Protein AF-A0A9D6VW94-F1 (afdb_monomer_lite)

pLDDT: mean 98.01, std 3.05, range [76.25, 98.94]

Secondary structure (DSSP, 8-state):
-PPPPP-EE-IIIIIHHHHSTT---HHHHGGGHHHHHTS--SEEEEEETTHHHHIIIII---HHHHHHHHHHH-TTSPEEEE--GGGTT-

Structure (mmCIF, N/CA/C/O backbone):
data_AF-A0A9D6VW94-F1
#
_entry.id   AF-A0A9D6VW94-F1
#
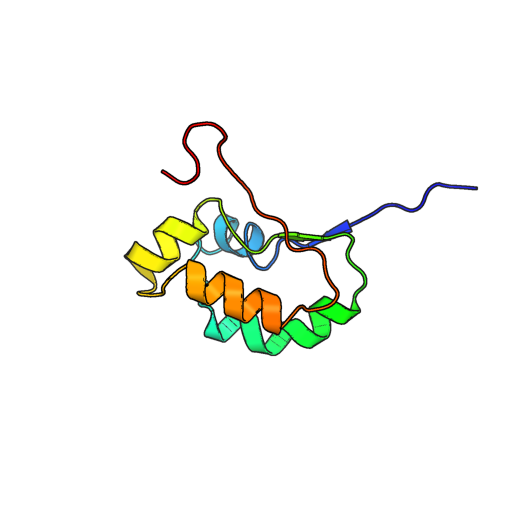loop_
_atom_site.group_PDB
_atom_site.id
_atom_site.type_symbol
_atom_site.label_atom_id
_atom_site.label_alt_id
_atom_site.label_comp_id
_atom_site.label_asym_id
_atom_site.label_entity_id
_atom_site.label_seq_id
_atom_site.pdbx_PDB_ins_code
_atom_site.Cartn_x
_atom_site.Cartn_y
_atom_site.Cartn_z
_atom_site.occupancy
_atom_site.B_iso_or_equiv
_atom_site.auth_seq_id
_atom_site.auth_comp_id
_atom_site.auth_asym_id
_atom_site.auth_atom_id
_atom_site.pdbx_PDB_model_num
ATOM 1 N N . MET A 1 1 ? -13.843 11.398 30.096 1.00 76.25 1 MET A N 1
ATOM 2 C CA . MET A 1 1 ? -13.519 10.154 29.361 1.00 76.25 1 MET A CA 1
ATOM 3 C C . MET A 1 1 ? -12.295 10.437 28.501 1.00 76.25 1 MET A C 1
ATOM 5 O O . MET A 1 1 ? -12.270 11.502 27.898 1.00 76.25 1 MET A O 1
ATOM 9 N N . MET A 1 2 ? -11.272 9.575 28.490 1.00 84.75 2 MET A N 1
ATOM 10 C CA . MET A 1 2 ? -10.112 9.786 27.609 1.00 84.75 2 MET A CA 1
ATOM 11 C C . MET A 1 2 ? -10.519 9.548 26.145 1.00 84.75 2 MET A C 1
ATOM 13 O O . MET A 1 2 ? -11.232 8.575 25.885 1.00 84.75 2 MET A O 1
ATOM 17 N N . PRO A 1 3 ? -10.109 10.409 25.197 1.00 92.75 3 PRO A N 1
ATOM 18 C CA . PRO A 1 3 ? -10.410 10.209 23.785 1.00 92.75 3 PRO A CA 1
ATOM 19 C C . PRO A 1 3 ? -9.708 8.953 23.255 1.00 92.75 3 PRO A C 1
ATOM 21 O O . PRO A 1 3 ? -8.570 8.654 23.619 1.00 92.75 3 PRO A O 1
ATOM 24 N N . LYS A 1 4 ? -10.395 8.206 22.385 1.00 95.44 4 LYS A N 1
ATOM 25 C CA . LYS A 1 4 ? -9.835 7.014 21.741 1.00 95.44 4 LYS A CA 1
ATOM 26 C C . LYS A 1 4 ? -8.735 7.433 20.763 1.00 95.44 4 LYS A C 1
ATOM 28 O O . LYS A 1 4 ? -8.986 8.229 19.863 1.00 95.44 4 LYS A O 1
ATOM 33 N N . VAL A 1 5 ? -7.539 6.866 20.914 1.00 97.69 5 VAL A N 1
ATOM 34 C CA . VAL A 1 5 ? -6.455 7.035 19.938 1.00 97.69 5 VAL A CA 1
ATOM 35 C C . VAL A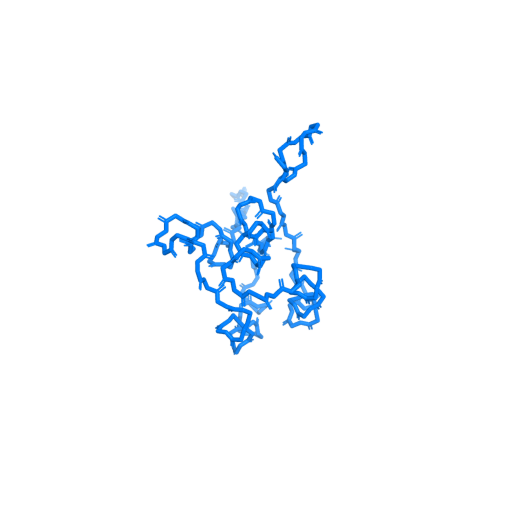 1 5 ? -6.724 6.143 18.729 1.00 97.69 5 VAL A C 1
ATOM 37 O O . VAL A 1 5 ? -7.074 4.969 18.860 1.00 97.69 5 VAL A O 1
ATOM 40 N N . HIS A 1 6 ? -6.574 6.722 17.545 1.00 98.19 6 HIS A N 1
ATOM 41 C CA . HIS A 1 6 ? -6.715 6.043 16.267 1.00 98.19 6 HIS A CA 1
ATOM 42 C C . HIS A 1 6 ? -5.342 5.652 15.722 1.00 98.19 6 HIS A C 1
ATOM 44 O O . HIS A 1 6 ? -4.388 6.412 15.856 1.00 98.19 6 HIS A O 1
ATOM 50 N N . ILE A 1 7 ? -5.254 4.470 15.110 1.00 98.69 7 ILE A N 1
ATOM 51 C CA . ILE A 1 7 ? -4.002 3.917 14.584 1.00 98.69 7 ILE A CA 1
ATOM 52 C C . ILE A 1 7 ? -4.123 3.732 13.075 1.00 98.69 7 ILE A C 1
ATOM 54 O O . ILE A 1 7 ? -5.107 3.156 12.604 1.00 98.69 7 ILE A O 1
ATOM 58 N N . THR A 1 8 ? -3.110 4.194 12.345 1.00 98.88 8 THR A N 1
ATOM 59 C CA . THR A 1 8 ? -2.914 3.911 10.922 1.00 98.88 8 THR A CA 1
ATOM 60 C C . THR A 1 8 ? -1.799 2.894 10.763 1.00 98.88 8 THR A C 1
ATOM 62 O O . THR A 1 8 ? -0.710 3.079 11.299 1.00 98.88 8 THR A O 1
ATOM 65 N N . GLU A 1 9 ? -2.072 1.835 10.012 1.00 98.81 9 GLU A N 1
ATOM 66 C CA . GLU A 1 9 ? -1.092 0.801 9.688 1.00 98.81 9 GLU A CA 1
ATOM 67 C C . GLU A 1 9 ? -0.367 1.129 8.375 1.00 98.81 9 GLU A C 1
ATOM 69 O O . GLU A 1 9 ? -0.988 1.592 7.416 1.00 98.81 9 GLU A O 1
ATOM 74 N N . LEU A 1 10 ? 0.944 0.883 8.335 1.00 98.88 10 LEU A N 1
ATOM 75 C CA . LEU A 1 10 ? 1.853 1.304 7.262 1.00 98.88 10 LEU A CA 1
ATOM 76 C C . LEU A 1 10 ? 2.535 0.128 6.550 1.00 98.88 10 LEU A C 1
ATOM 78 O O . LEU A 1 10 ? 3.264 0.341 5.577 1.00 98.88 10 LEU A O 1
ATOM 82 N N . VAL A 1 11 ? 2.324 -1.112 7.007 1.00 98.75 11 VAL A N 1
ATOM 83 C CA . VAL A 1 11 ? 3.053 -2.297 6.524 1.00 98.75 11 VAL A CA 1
ATOM 84 C C . VAL A 1 11 ? 2.972 -2.502 5.006 1.00 98.75 11 VAL A C 1
ATOM 86 O O . VAL A 1 11 ? 3.939 -2.972 4.414 1.00 98.75 11 VAL A O 1
ATOM 89 N N . LEU A 1 12 ? 1.872 -2.103 4.354 1.00 98.75 12 LEU A N 1
ATOM 90 C CA . LEU A 1 12 ? 1.659 -2.287 2.909 1.00 98.75 12 LEU A CA 1
ATOM 91 C C . LEU A 1 12 ? 2.193 -1.128 2.041 1.00 98.75 12 LEU A C 1
ATOM 93 O O . LEU A 1 12 ? 2.199 -1.241 0.811 1.00 98.75 12 LEU A O 1
ATOM 97 N N . ARG A 1 13 ? 2.696 -0.041 2.645 1.00 98.81 13 ARG A N 1
ATOM 98 C CA . ARG A 1 13 ? 3.312 1.101 1.941 1.00 98.81 13 ARG A CA 1
ATOM 99 C C . ARG A 1 13 ? 4.639 1.494 2.579 1.00 98.81 13 ARG A C 1
ATOM 101 O O . ARG A 1 13 ? 5.686 1.065 2.100 1.00 98.81 13 ARG A O 1
ATOM 108 N N . ASP A 1 14 ? 4.613 2.315 3.628 1.00 98.81 14 ASP A N 1
ATOM 109 C CA . ASP A 1 14 ? 5.829 2.927 4.170 1.00 98.81 14 ASP A CA 1
ATOM 110 C C . ASP A 1 14 ? 6.736 1.932 4.898 1.00 98.81 14 ASP A C 1
ATOM 112 O O . ASP A 1 14 ? 7.956 2.089 4.882 1.00 98.81 14 ASP A O 1
ATOM 116 N N . GLY A 1 15 ? 6.162 0.870 5.474 1.00 98.62 15 GLY A N 1
ATOM 117 C CA . GLY A 1 15 ? 6.921 -0.164 6.176 1.00 98.62 15 GLY A CA 1
ATOM 118 C C . GLY A 1 15 ? 7.972 -0.811 5.272 1.00 98.62 15 GLY A C 1
ATOM 119 O O . GLY A 1 15 ? 9.168 -0.761 5.558 1.00 98.62 15 GLY A O 1
ATOM 120 N N . HIS A 1 16 ? 7.554 -1.366 4.130 1.00 98.69 16 HIS A N 1
ATOM 121 C CA . HIS A 1 16 ? 8.494 -1.981 3.181 1.00 98.69 16 HIS A CA 1
ATOM 122 C C . HIS A 1 16 ? 9.223 -0.961 2.299 1.00 98.69 16 HIS A C 1
ATOM 124 O O . HIS A 1 16 ? 10.334 -1.245 1.852 1.00 98.69 16 HIS A O 1
ATOM 130 N N . GLN A 1 17 ? 8.669 0.236 2.080 1.00 98.81 17 GLN A N 1
ATOM 131 C CA . GLN A 1 17 ? 9.408 1.324 1.432 1.00 98.81 17 GLN A CA 1
ATOM 132 C C . GLN A 1 17 ? 10.655 1.698 2.246 1.00 98.81 17 GLN A C 1
ATOM 134 O O . GLN A 1 17 ? 11.743 1.795 1.680 1.00 98.81 17 GLN A O 1
ATOM 139 N N . SER A 1 18 ? 10.504 1.828 3.565 1.00 98.62 18 SER A N 1
ATOM 140 C CA . SER A 1 18 ? 11.584 2.210 4.479 1.00 98.62 18 SER A CA 1
ATOM 141 C C . SER A 1 18 ? 12.574 1.077 4.746 1.00 98.62 18 SER A C 1
ATOM 143 O O . SER A 1 18 ? 13.771 1.322 4.861 1.00 98.62 18 SER A O 1
ATOM 145 N N . LEU A 1 19 ? 12.092 -0.166 4.845 1.00 98.62 19 LEU A N 1
ATOM 146 C CA . LEU A 1 19 ? 12.912 -1.296 5.302 1.00 98.62 19 LEU A CA 1
ATOM 147 C C . LEU A 1 19 ? 13.427 -2.194 4.173 1.00 98.62 19 LEU A C 1
ATOM 149 O O . LEU A 1 19 ? 14.443 -2.862 4.337 1.00 98.62 19 LEU A O 1
ATOM 153 N N . LEU A 1 20 ? 12.727 -2.245 3.038 1.00 98.25 20 LEU A N 1
ATOM 154 C CA . LEU 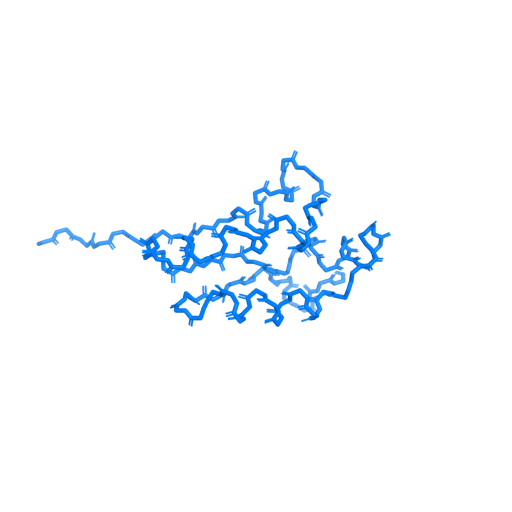A 1 20 ? 12.960 -3.216 1.961 1.00 98.25 20 LEU A CA 1
ATOM 155 C C . LEU A 1 20 ? 12.928 -2.563 0.573 1.00 98.25 20 LEU A C 1
ATOM 157 O O . LEU A 1 20 ? 12.538 -3.194 -0.411 1.00 98.25 20 LEU A O 1
ATOM 161 N N . ALA A 1 21 ? 13.315 -1.287 0.489 1.00 98.50 21 ALA A N 1
ATOM 162 C CA . ALA A 1 21 ? 13.436 -0.527 -0.757 1.00 98.50 21 ALA A CA 1
ATOM 163 C C . ALA A 1 21 ? 12.199 -0.627 -1.675 1.00 98.50 21 ALA A C 1
ATOM 165 O O . ALA A 1 21 ? 12.310 -0.629 -2.905 1.00 98.50 21 ALA A O 1
ATOM 166 N N . THR A 1 22 ? 11.007 -0.704 -1.080 1.00 98.69 22 THR A N 1
ATOM 167 C CA . THR A 1 22 ? 9.715 -0.765 -1.784 1.00 98.69 22 THR A CA 1
ATOM 168 C C . THR A 1 22 ? 9.515 -2.030 -2.635 1.00 98.69 22 THR A C 1
ATOM 170 O O . THR A 1 22 ? 8.824 -2.005 -3.655 1.00 98.69 22 THR A O 1
ATOM 173 N N . ARG A 1 23 ? 10.147 -3.154 -2.267 1.00 98.69 23 ARG A N 1
ATOM 174 C CA . ARG A 1 23 ? 10.182 -4.380 -3.094 1.00 98.69 23 ARG A CA 1
ATOM 175 C C . ARG A 1 23 ? 9.131 -5.437 -2.761 1.00 98.69 23 ARG A C 1
ATOM 177 O O . ARG A 1 23 ? 9.179 -6.521 -3.337 1.00 98.69 23 ARG A O 1
ATOM 184 N N . MET A 1 24 ? 8.174 -5.143 -1.883 1.00 98.75 24 MET A N 1
ATOM 185 C CA . MET A 1 24 ? 7.080 -6.072 -1.592 1.00 98.75 24 MET A CA 1
ATOM 186 C C . MET A 1 24 ? 6.148 -6.207 -2.810 1.00 98.75 24 MET A C 1
ATOM 188 O O . MET A 1 24 ? 5.660 -5.203 -3.352 1.00 98.75 24 MET A O 1
ATOM 192 N N . ARG A 1 25 ? 5.914 -7.446 -3.260 1.00 98.81 25 ARG A N 1
ATOM 193 C CA . ARG A 1 25 ? 5.029 -7.755 -4.395 1.00 98.81 25 ARG A CA 1
ATOM 194 C C . ARG A 1 25 ? 3.578 -7.804 -3.951 1.00 98.81 25 ARG A C 1
ATOM 196 O O . ARG A 1 25 ? 3.289 -8.136 -2.804 1.00 98.81 25 ARG A O 1
ATOM 203 N N . THR A 1 26 ? 2.654 -7.561 -4.879 1.00 98.81 26 THR A N 1
ATOM 204 C CA . THR A 1 26 ? 1.217 -7.653 -4.568 1.00 98.81 26 THR A CA 1
ATOM 205 C C . THR A 1 26 ? 0.851 -9.063 -4.084 1.00 98.81 26 THR A C 1
ATOM 207 O O . THR A 1 26 ? 0.068 -9.209 -3.150 1.00 98.81 26 THR A O 1
ATOM 210 N N . ALA A 1 27 ? 1.463 -10.104 -4.660 1.00 98.69 27 ALA A N 1
ATOM 211 C CA . ALA A 1 27 ? 1.226 -11.497 -4.272 1.00 98.69 27 ALA A CA 1
ATOM 212 C C . ALA A 1 27 ? 1.594 -11.804 -2.807 1.00 98.69 27 ALA A C 1
ATOM 214 O O . ALA A 1 27 ? 0.940 -12.640 -2.193 1.00 98.69 27 ALA A O 1
ATOM 215 N N . ASP A 1 28 ? 2.578 -11.099 -2.239 1.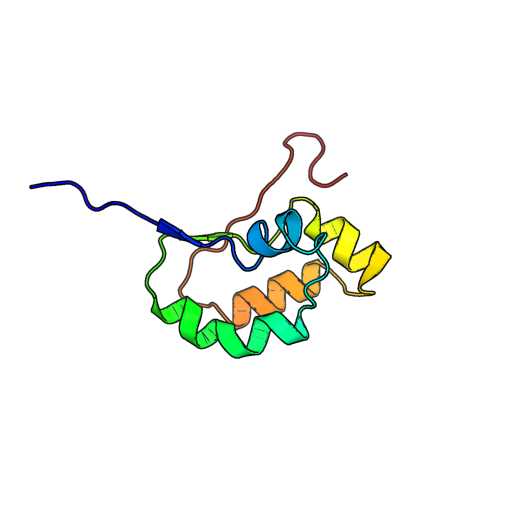00 98.75 28 ASP A N 1
ATOM 216 C CA . ASP A 1 28 ? 2.997 -11.283 -0.844 1.00 98.75 28 ASP A CA 1
ATOM 217 C C . ASP A 1 28 ? 2.102 -10.497 0.134 1.00 98.75 28 ASP A C 1
ATOM 219 O O . ASP A 1 28 ? 2.004 -10.835 1.311 1.00 98.75 28 ASP A O 1
ATOM 223 N N . MET A 1 29 ? 1.415 -9.455 -0.352 1.00 98.75 29 MET A N 1
ATOM 224 C CA . MET A 1 29 ? 0.502 -8.624 0.445 1.00 98.75 29 MET A CA 1
ATOM 225 C C . MET A 1 29 ? -0.871 -9.276 0.637 1.00 98.75 29 MET A C 1
ATOM 227 O O . MET A 1 29 ? -1.450 -9.228 1.722 1.00 98.75 29 MET A O 1
ATOM 231 N N . LEU A 1 30 ? -1.432 -9.855 -0.427 1.00 98.81 30 LEU A N 1
ATOM 232 C CA . LEU A 1 30 ? -2.828 -10.309 -0.444 1.00 98.81 30 LEU A CA 1
ATOM 233 C C . LEU A 1 30 ? -3.173 -11.379 0.610 1.00 98.81 30 LEU A C 1
ATOM 235 O O . LEU A 1 30 ? -4.232 -11.242 1.225 1.00 98.81 30 LEU A O 1
ATOM 239 N N . PRO A 1 31 ? -2.324 -12.388 0.896 1.00 98.81 31 PRO A N 1
ATOM 240 C CA . PRO A 1 31 ? -2.675 -13.464 1.827 1.00 98.81 31 PRO A CA 1
ATOM 241 C C . PRO A 1 31 ? -2.997 -13.004 3.255 1.00 98.81 31 PRO A C 1
ATOM 243 O O . PRO A 1 31 ? -3.714 -13.695 3.972 1.00 98.81 31 PRO A O 1
ATOM 246 N N . ILE A 1 32 ? -2.479 -11.848 3.687 1.00 98.69 32 ILE A N 1
ATOM 247 C CA . ILE A 1 32 ? -2.692 -11.330 5.047 1.00 98.69 32 ILE A CA 1
ATOM 248 C C . ILE A 1 32 ? -3.832 -10.300 5.134 1.00 98.69 32 ILE A C 1
ATOM 250 O O . ILE A 1 32 ? -4.268 -9.958 6.235 1.00 98.69 32 ILE A O 1
ATOM 254 N N . CYS A 1 33 ? -4.352 -9.823 3.999 1.00 98.75 33 CYS A N 1
ATOM 255 C CA . CYS A 1 33 ? -5.291 -8.699 3.952 1.00 98.75 33 CYS A CA 1
ATOM 256 C C . CYS A 1 33 ? -6.575 -8.947 4.759 1.00 98.75 33 CYS A C 1
ATOM 258 O O . CYS A 1 33 ? -6.960 -8.082 5.538 1.00 98.75 33 CYS A O 1
ATOM 260 N N . GLU A 1 34 ? -7.182 -10.136 4.682 1.00 98.50 34 GLU A N 1
ATOM 261 C CA . GLU A 1 34 ? -8.402 -10.451 5.450 1.00 98.50 34 GLU A CA 1
ATOM 262 C C . GLU A 1 34 ? -8.197 -10.284 6.965 1.00 98.50 34 GLU A C 1
ATOM 264 O O . GLU A 1 34 ? -9.075 -9.798 7.679 1.00 98.50 34 GLU A O 1
ATOM 269 N N . ARG A 1 35 ? -7.017 -10.664 7.472 1.00 98.75 35 ARG A N 1
ATOM 270 C CA . ARG A 1 35 ? -6.683 -10.508 8.892 1.00 98.75 35 ARG A CA 1
ATOM 271 C C . ARG A 1 35 ? -6.465 -9.043 9.247 1.00 98.75 35 ARG A C 1
ATOM 273 O O . ARG A 1 35 ? -6.953 -8.619 10.289 1.00 98.75 35 ARG A O 1
ATOM 280 N N . LEU A 1 36 ? -5.774 -8.286 8.393 1.00 98.69 36 LEU A N 1
ATOM 281 C CA . LEU A 1 36 ? -5.537 -6.853 8.596 1.00 98.69 36 LEU A CA 1
ATOM 282 C C . LEU A 1 36 ? -6.849 -6.056 8.600 1.00 98.69 36 LEU A C 1
ATOM 284 O O . LEU A 1 36 ? -7.034 -5.198 9.462 1.00 98.69 36 LEU A O 1
ATOM 288 N N . ASP A 1 37 ? -7.791 -6.399 7.718 1.00 98.81 37 ASP A N 1
ATOM 289 C CA . ASP A 1 37 ? -9.089 -5.721 7.603 1.00 98.81 37 ASP A CA 1
ATOM 290 C C . ASP A 1 37 ? -9.953 -5.857 8.871 1.00 98.81 37 ASP A C 1
ATOM 292 O O . ASP A 1 37 ? -10.798 -5.011 9.157 1.00 98.81 37 ASP A O 1
ATOM 296 N N . ARG A 1 38 ? -9.718 -6.906 9.673 1.00 98.62 38 ARG A N 1
ATOM 297 C CA . ARG A 1 38 ? -10.442 -7.178 10.926 1.00 98.62 38 ARG A CA 1
ATOM 298 C C . ARG A 1 38 ? -9.835 -6.515 12.164 1.00 98.62 38 ARG A C 1
ATOM 300 O O . ARG A 1 38 ? -10.470 -6.539 13.215 1.00 98.62 38 ARG A O 1
ATOM 307 N N . VAL A 1 39 ? -8.637 -5.928 12.077 1.00 98.50 39 VAL A N 1
ATOM 308 C CA . VAL A 1 39 ? -7.941 -5.352 13.248 1.00 98.50 39 VAL A CA 1
ATOM 309 C C . VAL A 1 39 ? -8.654 -4.106 13.787 1.00 98.50 39 VAL A C 1
ATOM 311 O O . VAL A 1 39 ? -8.619 -3.840 14.987 1.00 98.50 39 VAL A O 1
ATOM 314 N N . GLY A 1 40 ? -9.328 -3.348 12.917 1.00 97.81 40 GLY A N 1
ATOM 315 C CA . GLY A 1 40 ? -10.010 -2.109 13.302 1.00 97.81 40 GLY A CA 1
ATOM 316 C C . GLY A 1 40 ? -9.105 -0.873 13.297 1.00 97.81 40 GLY A C 1
ATOM 317 O O . GLY A 1 40 ? -9.314 0.048 14.093 1.00 97.81 40 GLY A O 1
ATOM 318 N N . TYR A 1 41 ? -8.110 -0.842 12.403 1.00 98.69 41 TYR A N 1
ATOM 319 C CA . TYR A 1 41 ? -7.326 0.362 12.124 1.00 98.69 41 TYR A CA 1
ATOM 320 C C . TYR A 1 41 ? -8.222 1.515 11.651 1.00 98.69 41 TYR A C 1
ATOM 322 O O . TYR A 1 41 ? -9.264 1.317 11.024 1.00 98.69 41 TYR A O 1
ATOM 330 N N . TRP A 1 42 ? -7.807 2.750 11.931 1.00 98.62 42 TRP A N 1
ATOM 331 C CA . TRP A 1 42 ? -8.496 3.933 11.415 1.00 98.62 42 TRP A CA 1
ATOM 332 C C . TRP A 1 42 ? -8.354 4.032 9.895 1.00 98.62 42 TRP A C 1
ATOM 334 O O . TRP A 1 42 ? -9.351 4.259 9.199 1.00 98.62 42 TRP A O 1
ATOM 344 N N . SER A 1 43 ? -7.139 3.784 9.402 1.00 98.88 43 SER A N 1
ATOM 345 C CA . SER A 1 43 ? -6.812 3.604 7.992 1.00 98.88 43 SER A CA 1
ATOM 346 C C . SER A 1 43 ? -5.647 2.628 7.822 1.00 98.88 43 SER A C 1
ATOM 348 O O . SER A 1 43 ? -4.897 2.347 8.758 1.00 98.88 43 SER A O 1
ATOM 350 N N . MET A 1 44 ? -5.487 2.128 6.605 1.00 98.88 44 MET A N 1
ATOM 351 C CA . MET A 1 44 ? -4.291 1.424 6.164 1.00 98.88 44 MET A CA 1
ATOM 352 C C . MET A 1 44 ? -3.676 2.189 5.011 1.00 98.88 44 MET A C 1
ATOM 354 O O . MET A 1 44 ? -4.344 2.456 4.009 1.00 98.88 44 MET A O 1
ATOM 358 N N . GLU A 1 45 ? -2.403 2.529 5.136 1.00 98.94 45 GLU A N 1
ATOM 359 C CA . GLU A 1 45 ? -1.661 3.132 4.050 1.00 98.94 45 GLU A CA 1
ATOM 360 C C . GLU A 1 45 ? -1.113 2.048 3.123 1.00 98.94 45 GLU A C 1
ATOM 362 O O . GLU A 1 45 ? -0.330 1.187 3.529 1.00 98.94 45 GLU A O 1
ATOM 367 N N . VAL A 1 46 ? -1.561 2.075 1.869 1.00 98.81 46 VAL A N 1
ATOM 368 C CA . VAL A 1 46 ? -1.357 0.960 0.928 1.00 98.81 46 VAL A CA 1
ATOM 369 C C . VAL A 1 46 ? -0.846 1.396 -0.445 1.00 98.81 46 VAL A C 1
ATOM 371 O O . VAL A 1 46 ? -0.582 0.552 -1.300 1.00 98.81 46 VAL A O 1
ATOM 374 N N . TRP A 1 47 ? -0.745 2.705 -0.697 1.00 98.81 47 TRP A N 1
ATOM 375 C CA . TRP A 1 47 ? -0.456 3.229 -2.033 1.00 98.81 47 TRP A CA 1
ATOM 376 C C . TRP A 1 47 ? 0.236 4.596 -2.011 1.00 98.81 47 TRP A C 1
ATOM 378 O O . TRP A 1 47 ? 0.329 5.257 -0.976 1.00 98.81 47 TRP A O 1
ATOM 388 N N . GLY A 1 48 ? 0.712 5.043 -3.171 1.00 98.75 48 GLY A N 1
ATOM 389 C CA . GLY A 1 48 ? 1.465 6.287 -3.299 1.00 98.75 48 GLY A CA 1
ATOM 390 C C . GLY A 1 48 ? 2.904 6.171 -2.788 1.00 98.75 48 GLY A C 1
ATOM 391 O O . GLY A 1 48 ? 3.459 5.070 -2.696 1.00 98.75 48 GLY A O 1
ATOM 392 N N . GLY A 1 49 ? 3.541 7.306 -2.501 1.00 98.44 49 GLY A N 1
ATOM 393 C CA . GLY A 1 49 ? 4.984 7.339 -2.239 1.00 98.44 49 GLY A CA 1
ATOM 394 C C . GLY A 1 49 ? 5.778 6.684 -3.378 1.00 98.44 49 GLY A C 1
ATOM 395 O O . GLY A 1 49 ? 5.462 6.875 -4.551 1.00 98.44 49 GLY A O 1
ATOM 396 N N . ALA A 1 50 ? 6.770 5.857 -3.041 1.00 98.69 50 ALA A N 1
ATOM 397 C CA . ALA A 1 50 ? 7.601 5.172 -4.034 1.00 98.69 50 ALA A CA 1
ATOM 398 C C . ALA A 1 50 ? 6.945 3.910 -4.626 1.00 98.69 50 ALA A C 1
ATOM 400 O O . ALA A 1 50 ? 7.497 3.304 -5.545 1.00 98.69 50 ALA A O 1
ATOM 401 N N . THR A 1 51 ? 5.779 3.482 -4.121 1.00 98.81 51 THR A N 1
ATOM 402 C CA . THR A 1 51 ? 5.160 2.221 -4.570 1.00 98.81 51 THR A CA 1
ATOM 403 C C . THR A 1 51 ? 4.753 2.260 -6.038 1.00 98.81 51 THR A C 1
ATOM 405 O O . THR A 1 51 ? 4.838 1.231 -6.702 1.00 98.81 51 THR A O 1
ATOM 408 N N . PHE A 1 52 ? 4.381 3.430 -6.564 1.00 98.62 52 PHE A N 1
ATOM 409 C CA . PHE A 1 52 ? 3.998 3.591 -7.966 1.00 98.62 52 PHE A CA 1
ATOM 410 C C . PHE A 1 52 ? 5.176 3.339 -8.915 1.00 98.62 52 PHE A C 1
ATOM 412 O O . PHE A 1 52 ? 5.079 2.485 -9.795 1.00 98.62 52 PHE A O 1
ATOM 419 N N . ASP A 1 53 ? 6.309 4.017 -8.689 1.00 98.56 53 ASP A N 1
ATOM 420 C CA . ASP A 1 53 ? 7.541 3.787 -9.455 1.00 98.56 53 ASP A CA 1
ATOM 421 C C . ASP A 1 53 ? 8.036 2.348 -9.277 1.00 98.56 53 ASP A C 1
ATOM 423 O O . ASP A 1 53 ? 8.344 1.681 -10.261 1.00 98.56 53 ASP A O 1
ATOM 427 N N . ALA A 1 54 ? 8.029 1.816 -8.050 1.00 98.56 54 ALA A N 1
ATOM 428 C CA . ALA A 1 54 ? 8.517 0.466 -7.791 1.00 98.56 54 ALA A CA 1
ATOM 429 C C . ALA A 1 54 ? 7.702 -0.622 -8.512 1.00 98.56 54 ALA A C 1
ATOM 431 O O . ALA A 1 54 ? 8.297 -1.568 -9.041 1.00 98.56 54 ALA A O 1
ATOM 432 N N . CYS A 1 55 ? 6.371 -0.476 -8.572 1.00 98.81 55 CYS A N 1
ATOM 433 C CA . CYS A 1 55 ? 5.494 -1.375 -9.328 1.00 98.81 55 CYS A CA 1
ATOM 434 C C . CYS A 1 55 ? 5.943 -1.467 -10.789 1.00 98.81 55 CYS A C 1
ATOM 436 O O . CYS A 1 55 ? 6.233 -2.560 -11.278 1.00 98.81 55 CYS A O 1
ATOM 438 N N . LEU A 1 56 ? 6.085 -0.317 -11.448 1.00 98.38 56 LEU A N 1
ATOM 439 C CA . LEU A 1 56 ? 6.413 -0.243 -12.870 1.00 98.38 56 LEU A CA 1
ATOM 440 C C . LEU A 1 56 ? 7.871 -0.626 -13.153 1.00 98.38 56 LEU A C 1
ATOM 442 O O . LEU A 1 56 ? 8.148 -1.424 -14.048 1.00 98.38 56 LEU A O 1
ATOM 446 N N . ARG A 1 57 ? 8.812 -0.074 -12.383 1.00 98.44 57 ARG A N 1
ATOM 447 C CA . ARG A 1 57 ? 10.253 -0.146 -12.657 1.00 98.44 57 ARG A CA 1
ATOM 448 C C . ARG A 1 57 ? 10.878 -1.477 -12.257 1.00 98.44 57 ARG A C 1
ATOM 450 O O . ARG A 1 57 ? 11.751 -1.974 -12.965 1.00 98.44 57 ARG A O 1
ATOM 457 N N . PHE A 1 58 ? 10.480 -2.039 -11.115 1.00 98.50 58 PHE A N 1
ATOM 458 C CA . PHE A 1 58 ? 11.174 -3.190 -10.523 1.00 98.50 58 PHE A CA 1
ATOM 459 C C . PHE A 1 58 ? 10.321 -4.449 -10.462 1.00 98.50 58 PHE A C 1
ATOM 461 O O . PHE A 1 58 ? 10.845 -5.549 -10.635 1.00 98.50 58 PHE A O 1
ATOM 468 N N . LEU A 1 59 ? 9.025 -4.303 -10.190 1.00 98.56 59 LEU A N 1
ATOM 469 C CA . LEU A 1 59 ? 8.150 -5.446 -9.933 1.00 98.56 59 LEU A CA 1
ATOM 470 C C . LEU A 1 59 ? 7.409 -5.920 -11.185 1.00 98.56 59 LEU A C 1
ATOM 472 O O . LEU A 1 59 ? 6.913 -7.043 -11.190 1.00 98.56 59 LEU A O 1
ATOM 476 N N . LYS A 1 60 ? 7.393 -5.105 -12.250 1.00 98.44 60 LYS A N 1
ATOM 477 C CA . LYS A 1 60 ? 6.618 -5.348 -13.477 1.00 98.44 60 LYS A CA 1
ATOM 478 C C . LYS A 1 60 ? 5.127 -5.547 -13.169 1.00 98.44 60 LYS A C 1
ATOM 480 O O . LYS A 1 60 ? 4.469 -6.403 -13.753 1.00 98.44 60 LYS A O 1
ATOM 485 N N . GLU A 1 61 ? 4.612 -4.763 -12.227 1.00 98.75 61 GLU A N 1
ATOM 486 C CA . GLU A 1 61 ? 3.212 -4.758 -11.805 1.00 98.75 61 GLU A CA 1
ATOM 487 C C . GLU A 1 61 ? 2.544 -3.439 -12.213 1.00 98.75 61 GLU A C 1
ATOM 489 O O . GLU A 1 61 ? 3.170 -2.379 -12.177 1.00 98.75 61 GLU A O 1
ATOM 494 N N . ASP A 1 62 ? 1.255 -3.486 -12.554 1.00 98.75 62 ASP A N 1
ATOM 495 C CA . ASP A 1 62 ? 0.443 -2.278 -12.707 1.00 98.75 62 ASP A CA 1
ATOM 496 C C . ASP A 1 62 ? 0.044 -1.753 -11.305 1.00 98.75 62 ASP A C 1
ATOM 498 O O . ASP A 1 62 ? -0.669 -2.448 -10.564 1.00 98.75 62 ASP A O 1
ATOM 502 N N . PRO A 1 63 ? 0.465 -0.532 -10.909 1.00 98.69 63 PRO A N 1
ATOM 503 C CA . PRO A 1 63 ? 0.119 0.036 -9.608 1.00 98.69 63 PRO A CA 1
ATOM 504 C C . PRO A 1 63 ? -1.392 0.244 -9.421 1.00 98.69 63 PRO A C 1
ATOM 506 O O . PRO A 1 63 ? -1.872 0.216 -8.283 1.00 98.69 63 PRO A O 1
ATOM 509 N N . TRP A 1 64 ? -2.159 0.420 -10.498 1.00 98.75 64 TRP A N 1
ATOM 510 C CA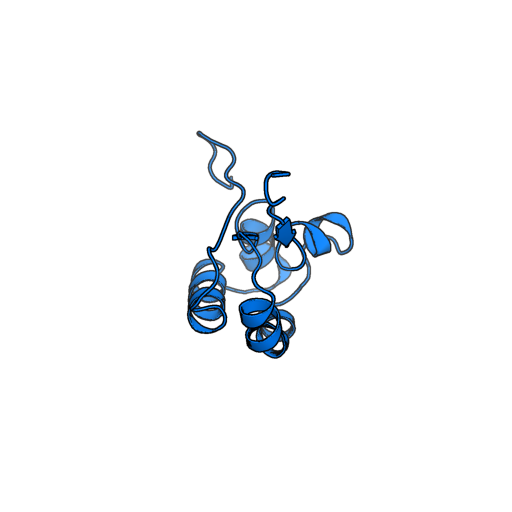 . TRP A 1 64 ? -3.615 0.541 -10.453 1.00 98.75 64 TRP A CA 1
ATOM 511 C C . TRP A 1 64 ? -4.287 -0.807 -10.206 1.00 98.75 64 TRP A C 1
ATOM 513 O O . TRP A 1 64 ? -5.250 -0.885 -9.442 1.00 98.75 64 TRP A O 1
ATOM 523 N N . GLU A 1 65 ? -3.776 -1.889 -10.798 1.00 98.81 65 GLU A N 1
ATOM 524 C CA . GLU A 1 65 ? -4.243 -3.236 -10.462 1.00 98.81 65 GLU A CA 1
ATOM 525 C C . GLU A 1 65 ? -3.956 -3.594 -9.008 1.00 98.81 65 GLU A C 1
ATOM 527 O O . GLU A 1 65 ? -4.834 -4.150 -8.342 1.00 98.81 65 GLU A O 1
ATOM 532 N N . ARG A 1 66 ? -2.767 -3.248 -8.494 1.00 98.81 66 ARG A N 1
ATOM 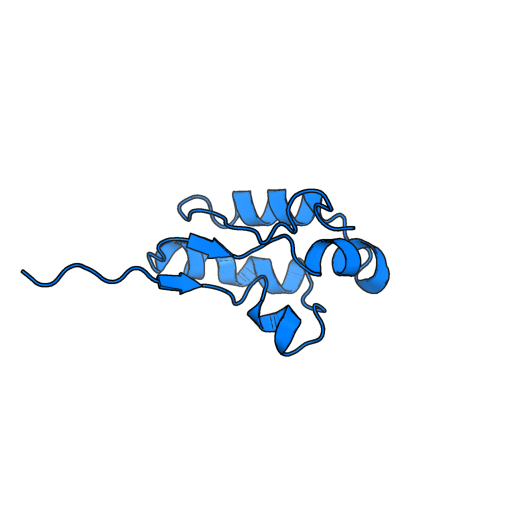533 C CA . ARG A 1 66 ? -2.441 -3.423 -7.071 1.00 98.81 66 ARG A CA 1
ATOM 534 C C . ARG A 1 66 ? -3.490 -2.745 -6.193 1.00 98.81 66 ARG A C 1
ATOM 536 O O . ARG A 1 66 ? -4.036 -3.387 -5.298 1.00 98.81 66 ARG A O 1
ATOM 543 N N . LEU A 1 67 ? -3.823 -1.484 -6.480 1.00 98.88 67 LEU A N 1
ATOM 544 C CA . LEU A 1 67 ? -4.830 -0.742 -5.718 1.00 98.88 67 LEU A CA 1
ATOM 545 C C . LEU A 1 67 ? -6.209 -1.422 -5.761 1.00 98.88 67 LEU A C 1
ATOM 547 O O . LEU A 1 67 ? -6.849 -1.558 -4.720 1.00 98.88 67 LEU A O 1
ATOM 551 N N . ARG A 1 68 ? -6.660 -1.896 -6.931 1.00 98.88 68 ARG A N 1
ATOM 552 C CA . ARG A 1 68 ? -7.949 -2.606 -7.065 1.00 98.88 68 ARG A CA 1
ATOM 553 C C . ARG A 1 68 ? -7.968 -3.923 -6.284 1.00 98.88 68 ARG A C 1
ATOM 555 O O . ARG A 1 68 ? -8.943 -4.190 -5.584 1.00 98.88 68 ARG A O 1
ATOM 562 N N . LYS A 1 69 ? -6.894 -4.719 -6.355 1.00 98.88 69 LYS A N 1
ATOM 563 C CA . LYS A 1 69 ? -6.768 -5.991 -5.619 1.00 98.88 69 LYS A CA 1
ATOM 564 C C . LYS A 1 69 ? -6.763 -5.759 -4.107 1.00 98.88 69 LYS A C 1
ATOM 566 O O . LYS A 1 69 ? -7.490 -6.438 -3.389 1.00 98.88 69 LYS A O 1
ATOM 571 N N . LEU A 1 70 ? -6.026 -4.753 -3.632 1.00 98.81 70 LEU A N 1
ATOM 572 C CA . LEU A 1 70 ? -6.017 -4.372 -2.216 1.00 98.81 70 LEU A CA 1
ATOM 573 C C . LEU A 1 70 ? -7.377 -3.834 -1.757 1.00 98.81 70 LEU A C 1
ATOM 575 O O . LEU A 1 70 ? -7.839 -4.200 -0.681 1.00 98.81 70 LEU A O 1
ATOM 579 N N . ARG A 1 71 ? -8.070 -3.035 -2.578 1.00 98.75 71 ARG A N 1
ATOM 580 C CA . ARG A 1 71 ? -9.431 -2.571 -2.269 1.00 98.75 71 ARG A CA 1
ATOM 581 C C . ARG A 1 71 ? -10.416 -3.719 -2.113 1.00 98.75 71 ARG A C 1
ATOM 583 O O . ARG A 1 71 ? -11.228 -3.662 -1.191 1.00 98.75 71 ARG A O 1
ATOM 590 N N . ALA A 1 72 ? -10.340 -4.719 -2.987 1.00 98.81 72 ALA A N 1
ATOM 591 C CA . ALA A 1 72 ? -11.176 -5.911 -2.909 1.00 98.81 72 ALA A CA 1
ATOM 592 C C . ALA A 1 72 ? -10.844 -6.774 -1.678 1.00 98.81 72 ALA A C 1
ATOM 594 O O . ALA A 1 72 ? -11.753 -7.312 -1.057 1.00 98.81 72 ALA A O 1
ATOM 595 N N . ALA A 1 73 ? -9.563 -6.876 -1.308 1.00 98.69 73 ALA A N 1
ATOM 596 C CA . ALA A 1 73 ? -9.105 -7.692 -0.182 1.00 98.69 73 ALA A CA 1
ATOM 597 C C . ALA A 1 73 ? -9.257 -7.023 1.201 1.00 98.69 73 ALA A C 1
ATOM 599 O O . ALA A 1 73 ? -9.220 -7.715 2.215 1.00 98.69 73 ALA A O 1
ATOM 600 N N . LEU A 1 74 ? -9.420 -5.698 1.252 1.00 98.75 74 LEU A N 1
ATOM 601 C CA . LEU A 1 74 ? -9.560 -4.909 2.482 1.00 98.75 74 LEU A CA 1
ATOM 602 C C . LEU A 1 74 ? -10.898 -4.149 2.524 1.00 98.75 74 LEU A C 1
ATOM 604 O O . LEU A 1 74 ? -10.859 -2.937 2.687 1.00 98.75 74 LEU A O 1
ATOM 608 N N . PRO A 1 75 ? -12.079 -4.747 2.288 1.00 98.69 75 PRO A N 1
ATOM 609 C CA . PRO A 1 75 ? -13.312 -4.002 1.997 1.00 98.69 75 PRO A CA 1
ATOM 610 C C . PRO A 1 75 ? -13.801 -3.080 3.127 1.00 98.69 75 PRO A C 1
ATOM 612 O O . PRO A 1 75 ? -14.489 -2.100 2.835 1.00 98.69 75 PRO A O 1
ATOM 615 N N . ASN A 1 76 ? -13.440 -3.339 4.387 1.00 98.62 76 ASN A N 1
ATOM 616 C CA . ASN A 1 76 ? -13.960 -2.593 5.539 1.00 98.62 76 ASN A CA 1
ATOM 617 C C . ASN A 1 76 ? -13.035 -1.456 6.002 1.00 98.62 76 ASN A C 1
ATOM 619 O O . ASN A 1 76 ? -13.475 -0.530 6.687 1.00 98.62 76 ASN A O 1
ATOM 623 N N . THR A 1 77 ? -11.760 -1.490 5.616 1.00 98.69 77 THR A N 1
ATOM 624 C CA . THR A 1 77 ? -10.756 -0.519 6.064 1.00 98.69 77 THR A CA 1
ATOM 625 C C . THR A 1 77 ? -10.659 0.690 5.129 1.00 98.69 77 THR A C 1
ATOM 627 O O . THR A 1 77 ? -10.782 0.585 3.904 1.00 98.69 77 THR A O 1
ATOM 630 N N . ARG A 1 78 ? -10.412 1.884 5.688 1.00 98.88 78 ARG A N 1
ATOM 631 C CA . ARG A 1 78 ? -10.114 3.087 4.890 1.00 98.88 78 ARG A CA 1
ATOM 632 C C . ARG A 1 78 ? -8.731 2.940 4.267 1.00 98.88 78 ARG A C 1
ATOM 634 O O . ARG A 1 78 ? -7.750 2.820 4.995 1.00 98.88 78 ARG A O 1
ATOM 641 N N . LEU A 1 79 ? -8.645 2.978 2.941 1.00 98.88 79 LEU A N 1
ATOM 642 C CA . LEU A 1 79 ? -7.352 2.988 2.264 1.00 98.88 79 LEU A CA 1
ATOM 643 C C . LEU A 1 79 ? -6.805 4.411 2.226 1.00 98.88 79 LEU A C 1
ATOM 645 O O . LEU A 1 79 ? -7.524 5.351 1.886 1.00 98.88 79 LEU A O 1
ATOM 649 N N . GLN A 1 80 ? -5.532 4.547 2.561 1.00 98.94 80 GLN A N 1
ATOM 650 C CA . GLN A 1 80 ? -4.789 5.796 2.565 1.00 98.94 80 GLN A CA 1
ATOM 651 C C . GLN A 1 80 ? -3.619 5.705 1.583 1.00 98.94 80 GLN A C 1
ATOM 653 O O . GLN A 1 80 ? -3.064 4.628 1.339 1.00 98.94 80 GLN A O 1
ATOM 658 N N . MET A 1 81 ? -3.236 6.855 1.032 1.00 98.81 81 MET A N 1
ATOM 659 C CA . MET A 1 81 ? -2.030 7.000 0.229 1.00 98.81 81 MET A CA 1
ATOM 660 C C . MET A 1 81 ? -1.230 8.233 0.640 1.00 98.81 81 MET A C 1
ATOM 662 O O . MET A 1 81 ? -1.797 9.198 1.155 1.00 98.81 81 MET A O 1
ATOM 666 N N . LEU A 1 82 ? 0.061 8.224 0.314 1.00 98.81 82 LEU A N 1
ATOM 667 C CA . LEU A 1 82 ? 0.900 9.420 0.314 1.00 98.81 82 LEU A CA 1
ATOM 668 C C . LEU A 1 82 ? 0.938 10.029 -1.095 1.00 98.81 82 LEU A C 1
ATOM 670 O O . LEU A 1 82 ? 1.338 9.358 -2.048 1.00 98.81 82 LEU A O 1
ATOM 674 N N . LEU A 1 83 ? 0.578 11.309 -1.219 1.00 98.69 83 LEU A N 1
ATOM 675 C CA . LEU A 1 83 ? 0.610 12.066 -2.475 1.00 98.69 83 LEU A CA 1
ATOM 676 C C . LEU A 1 83 ? 1.455 13.335 -2.316 1.00 98.69 83 LEU A C 1
ATOM 678 O O . LEU A 1 83 ? 1.247 14.108 -1.380 1.00 98.69 83 LEU A O 1
ATOM 682 N N . ARG A 1 84 ? 2.375 13.596 -3.251 1.00 98.56 84 ARG A N 1
ATOM 683 C CA . ARG A 1 84 ? 3.298 14.742 -3.202 1.00 98.56 84 ARG A CA 1
ATOM 684 C C . ARG A 1 84 ? 2.715 15.996 -3.867 1.00 98.56 84 ARG A C 1
ATOM 686 O O . ARG A 1 84 ? 3.347 16.609 -4.729 1.00 98.56 84 ARG A O 1
ATOM 693 N N . GLY A 1 85 ? 1.502 16.378 -3.464 1.00 98.00 85 GLY A N 1
ATOM 694 C CA . GLY A 1 85 ? 0.823 17.594 -3.928 1.00 98.00 85 GLY A CA 1
ATOM 695 C C . GLY A 1 85 ? 0.822 17.727 -5.455 1.00 98.00 85 GLY A C 1
ATOM 696 O O . GLY A 1 85 ? 0.461 16.788 -6.158 1.00 98.00 85 GLY A O 1
ATOM 697 N N . GLN A 1 86 ? 1.289 18.872 -5.959 1.00 98.31 86 GLN A N 1
ATOM 698 C CA . GLN A 1 86 ? 1.315 19.193 -7.392 1.00 98.31 86 GLN A CA 1
ATOM 699 C C . GLN A 1 86 ? 2.088 18.182 -8.251 1.00 98.31 86 GLN A C 1
ATOM 701 O O . GLN A 1 86 ? 1.777 18.004 -9.424 1.00 98.31 86 GLN A O 1
ATOM 706 N N . ASN A 1 87 ? 3.085 17.511 -7.672 1.00 97.62 87 ASN A N 1
ATOM 707 C CA . ASN A 1 87 ? 3.912 16.552 -8.400 1.00 97.62 87 ASN A CA 1
ATOM 708 C C . ASN A 1 87 ? 3.334 15.137 -8.397 1.00 97.62 87 ASN A C 1
ATOM 710 O O . ASN A 1 87 ? 3.878 14.244 -9.040 1.00 97.62 87 ASN A O 1
ATOM 714 N N . LEU A 1 88 ? 2.234 14.923 -7.676 1.00 98.12 88 LEU A N 1
ATOM 715 C CA . LEU A 1 88 ? 1.564 13.638 -7.570 1.00 98.12 88 LEU A CA 1
ATOM 716 C C . LEU A 1 88 ? 2.522 12.537 -7.076 1.00 98.12 88 LEU A C 1
ATOM 718 O O . LEU A 1 88 ? 2.828 12.484 -5.884 1.00 98.12 88 LEU A O 1
ATOM 722 N N . LEU A 1 89 ? 2.975 11.671 -7.985 1.00 97.31 89 LEU A N 1
ATOM 723 C CA . LEU A 1 89 ? 3.879 10.541 -7.747 1.00 97.31 89 LEU A CA 1
ATOM 724 C C . LEU A 1 89 ? 5.088 10.544 -8.709 1.00 97.31 89 LEU A C 1
ATOM 726 O O . LEU A 1 89 ? 5.779 9.531 -8.803 1.00 97.31 89 LEU A O 1
ATOM 730 N N . GLY A 1 90 ? 5.306 11.651 -9.433 1.00 87.44 90 GLY A N 1
ATOM 731 C CA . GLY A 1 90 ? 6.454 11.872 -10.321 1.00 87.44 90 GLY A CA 1
ATOM 732 C C . GLY A 1 90 ? 7.562 12.707 -9.693 1.00 87.44 90 GLY A C 1
ATOM 733 O O . GLY A 1 90 ? 7.384 13.231 -8.562 1.00 87.44 90 GLY A O 1
#

Foldseek 3Di:
DDDDDAAEAECQHVVCVVVPVLQDDLVNVQVCLLVVLPPPHQAYEHDADCNCVCQVPPVVHHRVVSVVSSCVSNVNHHYDYDAPPPVGRD

Sequence (90 aa):
MMPKVHITELVLRDGHQSLLATRMRTADMLPICERLDRVGYWSMEVWGGATFDACLRFLKEDPWERLRKLRAALPNTRLQMLLRGQNLLG

Radius of gyration: 13.49 Å; chains: 1; bounding box: 27×33×43 Å